Protein AF-A0AAU8P5S5-F1 (afdb_monomer_lite)

Structure (mmCIF, N/CA/C/O backbone):
data_AF-A0AAU8P5S5-F1
#
_entry.id   AF-A0AAU8P5S5-F1
#
loop_
_atom_site.group_PDB
_atom_site.id
_atom_site.type_symbol
_atom_site.label_atom_id
_atom_site.label_alt_id
_atom_site.label_comp_id
_atom_site.label_asym_id
_atom_site.label_entity_id
_atom_site.label_seq_id
_atom_site.pdbx_PDB_ins_code
_atom_site.Cartn_x
_atom_site.Cartn_y
_atom_site.Cartn_z
_atom_site.occupancy
_atom_site.B_iso_or_equiv
_atom_site.auth_seq_id
_atom_site.auth_comp_id
_atom_site.auth_asym_id
_atom_site.auth_atom_id
_atom_site.pdbx_PDB_model_num
ATOM 1 N N . MET A 1 1 ? -3.746 25.730 -11.984 1.00 44.19 1 MET A N 1
ATOM 2 C CA . MET A 1 1 ? -2.927 25.410 -10.801 1.00 44.19 1 MET A CA 1
ATOM 3 C C . M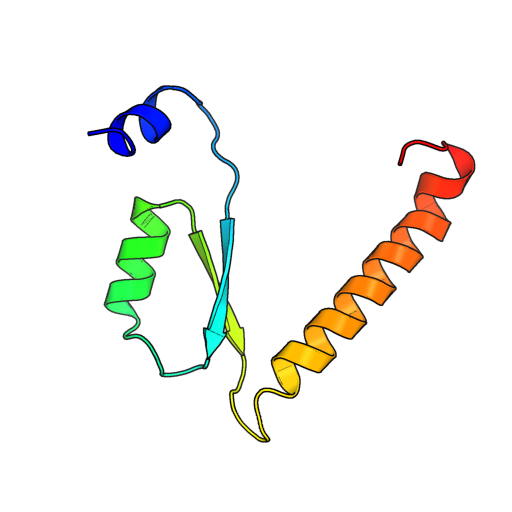ET A 1 1 ? -3.850 25.118 -9.621 1.00 44.19 1 MET A C 1
ATOM 5 O O . MET A 1 1 ? -3.922 25.906 -8.704 1.00 44.19 1 MET A O 1
ATOM 9 N N . LEU A 1 2 ? -4.627 24.026 -9.677 1.00 47.72 2 LEU A N 1
ATOM 10 C CA . LEU A 1 2 ? -5.524 23.642 -8.569 1.00 47.72 2 LEU A CA 1
ATOM 11 C C . LEU A 1 2 ? -4.833 22.673 -7.587 1.00 47.72 2 LEU A C 1
ATOM 13 O O . LEU A 1 2 ? -5.203 22.598 -6.425 1.00 47.72 2 LEU A O 1
ATOM 17 N N . PHE A 1 3 ? -3.824 21.934 -8.067 1.00 50.69 3 PHE A N 1
ATOM 18 C CA . PHE A 1 3 ? -3.098 20.922 -7.290 1.00 50.69 3 PHE A CA 1
ATOM 19 C C . PHE A 1 3 ? -1.894 21.476 -6.517 1.00 50.69 3 PHE A C 1
ATOM 21 O O . PHE A 1 3 ? -1.552 20.926 -5.475 1.00 50.69 3 PHE A O 1
ATOM 28 N N . GLU A 1 4 ? -1.281 22.569 -6.984 1.00 53.47 4 GLU A N 1
ATOM 29 C CA . GLU A 1 4 ? -0.179 23.232 -6.268 1.00 53.47 4 GLU A CA 1
ATOM 30 C C . GLU A 1 4 ? -0.674 23.899 -4.973 1.00 53.47 4 GLU A C 1
ATOM 32 O O . GLU A 1 4 ? -0.017 23.788 -3.944 1.00 53.47 4 GLU A O 1
ATOM 37 N N . ASP A 1 5 ? -1.889 24.462 -4.963 1.00 48.47 5 ASP A N 1
ATOM 38 C CA . ASP A 1 5 ? -2.462 25.121 -3.777 1.00 48.47 5 ASP A CA 1
ATOM 39 C C . ASP A 1 5 ? -2.863 24.147 -2.651 1.00 48.47 5 ASP A C 1
ATOM 41 O O . ASP A 1 5 ? -2.899 24.522 -1.475 1.00 48.47 5 ASP A O 1
ATOM 45 N N . ILE A 1 6 ? -3.107 22.866 -2.952 1.00 54.62 6 ILE A N 1
ATOM 46 C CA . ILE A 1 6 ? -3.427 21.861 -1.920 1.00 54.62 6 ILE A CA 1
ATOM 47 C C . ILE A 1 6 ? -2.194 21.575 -1.050 1.00 54.62 6 ILE A C 1
ATOM 49 O O . ILE A 1 6 ? -2.330 21.381 0.160 1.00 54.62 6 ILE A O 1
ATOM 53 N N . GLN A 1 7 ? -0.993 21.618 -1.638 1.00 51.09 7 GLN A N 1
ATOM 54 C CA . GLN A 1 7 ? 0.270 21.365 -0.938 1.00 51.09 7 GLN A CA 1
ATOM 55 C C . GLN A 1 7 ? 0.584 22.407 0.144 1.00 51.09 7 GLN A C 1
ATOM 57 O O . GLN A 1 7 ? 1.224 22.066 1.138 1.00 51.09 7 GLN A O 1
ATOM 62 N N . PHE A 1 8 ? 0.114 23.647 -0.020 1.00 52.97 8 PHE A N 1
ATOM 63 C CA . PHE A 1 8 ? 0.417 24.754 0.891 1.00 52.97 8 PHE A CA 1
ATOM 64 C C . PHE A 1 8 ? -0.683 25.036 1.923 1.00 52.97 8 PHE A C 1
ATOM 66 O O . PHE A 1 8 ? -0.413 25.684 2.930 1.00 52.97 8 PHE A O 1
ATOM 73 N N . THR A 1 9 ? -1.908 24.537 1.717 1.00 52.19 9 THR A N 1
ATOM 74 C CA . THR A 1 9 ? -3.058 24.888 2.576 1.00 52.19 9 THR A CA 1
ATOM 75 C C . THR A 1 9 ? -3.235 23.949 3.781 1.00 52.19 9 THR A C 1
ATOM 77 O O . THR A 1 9 ? -3.867 24.323 4.764 1.00 52.19 9 THR A O 1
ATOM 80 N N . HIS A 1 10 ? -2.687 22.728 3.743 1.00 54.66 10 HIS A N 1
ATOM 81 C CA . HIS A 1 10 ? -2.830 21.744 4.825 1.00 54.66 10 HIS A CA 1
ATOM 82 C C . HIS A 1 10 ? -1.450 21.277 5.300 1.00 54.66 10 HIS A C 1
ATOM 84 O O . HIS A 1 10 ? -0.801 20.465 4.646 1.00 54.66 10 HIS A O 1
ATOM 90 N N . GLU A 1 11 ? -1.019 21.741 6.476 1.00 54.19 11 GLU A N 1
ATOM 91 C CA . GLU A 1 11 ? 0.308 21.470 7.060 1.00 54.19 11 GLU A CA 1
ATOM 92 C C . GLU A 1 11 ? 0.682 19.972 7.156 1.00 54.19 11 GLU A C 1
ATOM 94 O O . GLU A 1 11 ? 1.858 19.629 7.300 1.00 54.19 11 GLU A O 1
ATOM 99 N N . ARG A 1 12 ? -0.280 19.038 7.067 1.00 65.19 12 ARG A N 1
ATOM 100 C CA . ARG A 1 12 ? -0.025 17.588 7.100 1.00 65.19 12 ARG A CA 1
ATOM 101 C C . ARG A 1 12 ? -0.992 16.784 6.228 1.00 65.19 12 ARG A C 1
ATOM 103 O O . ARG A 1 12 ? -1.831 16.060 6.750 1.00 65.19 12 ARG A O 1
ATOM 110 N N . ILE A 1 13 ? -0.836 16.841 4.907 1.00 67.62 13 ILE A N 1
ATOM 111 C CA . ILE A 1 13 ? -1.477 15.853 4.017 1.00 67.62 13 ILE A CA 1
ATOM 112 C C . ILE A 1 13 ? -1.009 14.443 4.439 1.00 67.62 13 ILE A C 1
ATOM 114 O O . ILE A 1 13 ? 0.195 14.206 4.469 1.00 67.62 13 ILE A O 1
ATOM 118 N N . PRO A 1 14 ? -1.882 13.503 4.831 1.00 78.94 14 PRO A N 1
ATOM 119 C CA . PRO A 1 14 ? -1.453 12.160 5.220 1.00 78.94 14 PRO A CA 1
ATOM 120 C C . PRO A 1 14 ? -0.780 11.436 4.048 1.00 78.94 14 PRO A C 1
ATOM 122 O O . PRO A 1 14 ? -1.015 11.762 2.889 1.00 78.94 14 PRO A O 1
ATOM 125 N N . TYR A 1 15 ? 0.066 10.444 4.343 1.00 86.38 15 TYR A N 1
ATOM 126 C CA . TYR A 1 15 ? 0.619 9.613 3.272 1.00 86.38 15 TYR A CA 1
ATOM 127 C C . TYR A 1 15 ? -0.508 8.874 2.550 1.00 86.38 15 TYR A C 1
ATOM 129 O O . TYR A 1 15 ? -1.372 8.276 3.195 1.00 86.38 15 TYR A O 1
ATOM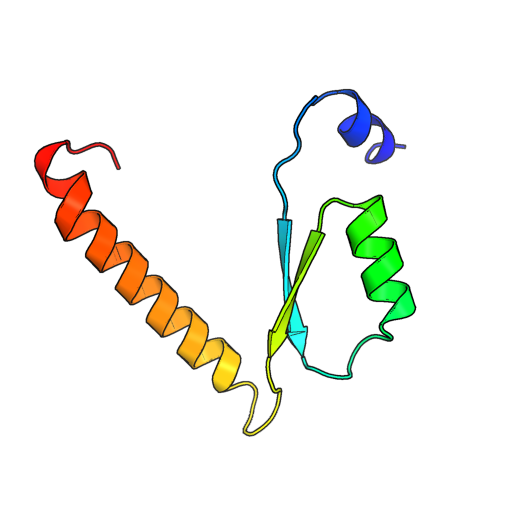 137 N N . HIS A 1 16 ? -0.470 8.889 1.223 1.00 88.69 16 HIS A N 1
ATOM 138 C CA . HIS A 1 16 ? -1.342 8.069 0.392 1.00 88.69 16 HIS A CA 1
ATOM 139 C C . HIS A 1 16 ? -0.639 6.761 0.054 1.00 88.69 16 HIS A C 1
ATOM 141 O O . HIS A 1 16 ? 0.567 6.747 -0.176 1.00 88.69 16 HIS A O 1
ATOM 147 N N . TYR A 1 17 ? -1.389 5.665 0.039 1.00 92.25 17 TYR A N 1
ATOM 148 C CA . TYR A 1 17 ? -0.878 4.355 -0.348 1.00 92.25 17 TYR A CA 1
ATOM 149 C C . TYR A 1 17 ? -1.468 3.980 -1.703 1.00 92.25 17 TYR A C 1
ATOM 151 O O . TYR A 1 17 ? -2.658 4.183 -1.934 1.00 92.25 17 TYR A O 1
ATOM 159 N N . MET A 1 18 ? -0.631 3.460 -2.594 1.00 93.94 18 MET A N 1
ATOM 160 C CA . MET A 1 18 ? -1.029 2.977 -3.916 1.00 93.94 18 MET A CA 1
ATOM 161 C C . MET A 1 18 ? -0.424 1.598 -4.139 1.00 93.94 18 MET A C 1
ATOM 163 O O . MET A 1 18 ? 0.727 1.378 -3.769 1.00 93.94 18 MET A O 1
ATOM 167 N N . THR A 1 19 ?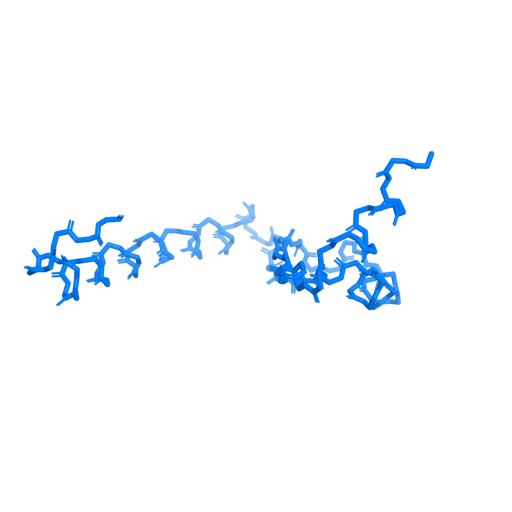 -1.178 0.681 -4.734 1.00 95.31 19 THR A N 1
ATOM 168 C CA . THR A 1 19 ? -0.675 -0.645 -5.103 1.00 95.31 19 THR A CA 1
ATOM 169 C C . THR A 1 19 ? -0.190 -0.644 -6.548 1.00 95.31 19 THR A C 1
ATOM 171 O O . THR A 1 19 ? -0.782 0.017 -7.401 1.00 95.31 19 THR A O 1
ATOM 174 N N . LEU A 1 20 ? 0.898 -1.361 -6.823 1.00 95.62 20 LEU A N 1
ATOM 175 C CA . LEU A 1 20 ? 1.475 -1.469 -8.162 1.00 95.62 20 LEU A CA 1
ATOM 176 C C . LEU A 1 20 ? 2.079 -2.867 -8.379 1.00 95.62 20 LEU A C 1
ATOM 178 O O . LEU A 1 20 ? 2.816 -3.328 -7.508 1.00 95.62 20 LEU A O 1
ATOM 182 N N . PRO A 1 21 ? 1.837 -3.518 -9.528 1.00 96.06 21 PRO A N 1
ATOM 183 C CA . PRO A 1 21 ? 2.615 -4.678 -9.945 1.00 96.06 21 PRO A CA 1
ATOM 184 C C . PRO A 1 21 ? 4.126 -4.426 -9.896 1.00 96.06 21 PRO A C 1
ATOM 186 O O . PRO A 1 21 ? 4.619 -3.344 -10.239 1.00 96.06 21 PRO A O 1
ATOM 189 N N . GLU A 1 22 ? 4.890 -5.436 -9.499 1.00 94.31 22 GLU A N 1
ATOM 190 C CA . GLU A 1 22 ? 6.345 -5.394 -9.613 1.00 94.31 22 GLU A CA 1
ATOM 191 C C . GLU A 1 22 ? 6.797 -5.247 -11.074 1.00 94.31 22 GLU A C 1
ATOM 193 O O . GLU A 1 22 ? 6.283 -5.892 -11.985 1.00 94.31 22 GLU A O 1
ATOM 198 N N . GLY A 1 23 ? 7.782 -4.373 -11.300 1.00 91.94 23 GLY A N 1
ATOM 199 C CA . GLY A 1 23 ? 8.414 -4.184 -12.609 1.00 91.94 23 GLY A CA 1
ATOM 200 C C . GLY A 1 23 ? 7.652 -3.309 -13.612 1.00 91.94 23 GLY A C 1
ATOM 201 O O . GLY A 1 23 ? 8.208 -3.006 -14.665 1.00 91.94 23 GLY A O 1
ATOM 202 N N . GLU A 1 24 ? 6.434 -2.851 -13.306 1.00 91.25 24 GLU A N 1
ATOM 203 C CA . GLU A 1 24 ? 5.640 -2.045 -14.250 1.00 91.25 24 GLU A CA 1
ATOM 204 C C . GLU A 1 24 ? 6.175 -0.611 -14.418 1.00 91.25 24 GLU A C 1
ATOM 206 O O . GLU A 1 24 ? 6.136 -0.046 -15.512 1.00 91.25 24 GLU A O 1
ATOM 211 N N . VAL A 1 25 ? 6.718 -0.017 -13.349 1.00 92.69 25 VAL A N 1
ATOM 212 C CA . VAL A 1 25 ? 7.237 1.360 -13.352 1.00 92.69 25 VAL A CA 1
ATOM 213 C C . VAL A 1 25 ? 8.685 1.387 -12.876 1.00 92.69 25 VAL A C 1
ATOM 215 O O . VAL A 1 25 ? 9.049 0.750 -11.890 1.00 92.69 25 VAL A O 1
ATOM 218 N N . HIS A 1 26 ? 9.520 2.173 -13.559 1.00 94.31 26 HIS A N 1
ATOM 219 C CA . HIS A 1 26 ? 10.926 2.337 -13.199 1.00 94.31 26 HIS A CA 1
ATOM 220 C C . HIS A 1 26 ? 11.089 2.980 -11.810 1.00 94.31 26 HIS A C 1
ATOM 222 O O . HIS A 1 26 ? 10.450 3.991 -11.504 1.00 94.31 26 HIS A O 1
ATOM 228 N N . ASN A 1 27 ? 12.014 2.452 -11.002 1.00 92.50 27 ASN A N 1
ATOM 229 C CA . ASN A 1 27 ? 12.235 2.887 -9.617 1.00 92.50 27 ASN A CA 1
ATOM 230 C C . ASN A 1 27 ? 12.502 4.392 -9.481 1.00 92.50 27 ASN A C 1
ATOM 232 O O . ASN A 1 27 ? 12.046 5.015 -8.526 1.00 92.50 27 ASN A O 1
ATOM 236 N N . ASP A 1 28 ? 13.191 5.005 -10.443 1.00 93.94 28 ASP A N 1
ATOM 237 C CA . ASP A 1 28 ? 13.458 6.449 -10.411 1.00 93.94 28 ASP A CA 1
ATOM 238 C C . ASP A 1 28 ? 12.175 7.286 -10.466 1.00 93.94 28 ASP A C 1
ATOM 240 O O . ASP A 1 28 ? 12.058 8.282 -9.752 1.00 93.94 28 ASP A O 1
ATOM 244 N N . ILE A 1 29 ? 11.181 6.852 -11.246 1.00 92.19 29 ILE A N 1
ATOM 245 C CA . ILE A 1 29 ? 9.883 7.530 -11.345 1.00 92.19 29 ILE A CA 1
ATOM 246 C C . ILE A 1 29 ? 9.129 7.390 -10.021 1.00 92.19 29 ILE A C 1
ATOM 248 O O . ILE A 1 29 ? 8.625 8.380 -9.491 1.00 92.19 29 ILE A O 1
ATOM 252 N N . LEU A 1 30 ? 9.109 6.184 -9.446 1.00 92.75 30 LEU A N 1
ATOM 253 C CA . LEU A 1 30 ? 8.470 5.919 -8.153 1.00 92.75 30 LEU A CA 1
ATOM 254 C C . LEU A 1 30 ? 9.124 6.719 -7.024 1.00 92.75 30 LEU A C 1
ATOM 256 O O . LEU A 1 30 ? 8.431 7.270 -6.167 1.00 92.75 30 LEU A O 1
ATOM 260 N N . ASN A 1 31 ? 10.450 6.844 -7.050 1.00 91.06 31 ASN A N 1
ATOM 261 C CA . ASN A 1 31 ? 11.220 7.633 -6.095 1.00 91.06 31 ASN A CA 1
ATOM 262 C C . ASN A 1 31 ? 10.901 9.127 -6.196 1.00 91.06 31 ASN A C 1
ATOM 264 O O . ASN A 1 31 ? 10.739 9.787 -5.166 1.00 91.06 31 ASN A O 1
ATOM 268 N N . ILE A 1 32 ? 10.796 9.664 -7.416 1.00 91.62 32 ILE A N 1
ATOM 269 C CA . ILE A 1 32 ? 10.395 11.057 -7.644 1.00 91.62 32 ILE A CA 1
ATOM 270 C C . ILE A 1 32 ? 8.962 11.269 -7.144 1.00 91.62 32 ILE A C 1
ATOM 272 O O . ILE A 1 32 ? 8.735 12.144 -6.311 1.00 91.62 32 ILE A O 1
ATOM 276 N N . ALA A 1 33 ? 8.013 10.428 -7.561 1.00 88.31 33 ALA A N 1
ATOM 277 C CA . ALA A 1 33 ? 6.611 10.530 -7.160 1.00 88.31 33 ALA A CA 1
ATOM 278 C C . ALA A 1 33 ? 6.428 10.430 -5.636 1.00 88.31 33 ALA A C 1
ATOM 280 O O . ALA A 1 33 ? 5.726 11.247 -5.040 1.00 88.31 33 ALA A O 1
ATOM 281 N N . SER A 1 34 ? 7.115 9.490 -4.980 1.00 89.06 34 SER A N 1
ATOM 282 C CA . SER A 1 34 ? 7.034 9.312 -3.523 1.00 89.06 34 SER A CA 1
ATOM 283 C C . SER A 1 34 ? 7.520 10.550 -2.764 1.00 89.06 34 SER A C 1
ATOM 285 O O . SER A 1 34 ? 6.886 10.975 -1.795 1.00 89.06 34 SER A O 1
ATOM 287 N N . LYS A 1 35 ? 8.620 11.166 -3.225 1.00 83.75 35 LYS A N 1
ATOM 288 C CA . LYS A 1 35 ? 9.197 12.380 -2.622 1.00 83.75 35 LYS A CA 1
ATOM 289 C C . LYS A 1 35 ? 8.343 13.617 -2.879 1.00 83.75 35 LYS A C 1
ATOM 291 O O . LYS A 1 35 ? 8.166 14.426 -1.973 1.00 83.75 35 LYS A O 1
ATOM 296 N N . SER A 1 36 ? 7.817 13.758 -4.091 1.00 85.94 36 SER A N 1
ATOM 297 C CA . SER A 1 36 ? 7.053 14.935 -4.500 1.00 85.94 36 SER A CA 1
ATOM 298 C C . SER A 1 36 ? 5.610 14.922 -3.991 1.00 85.94 36 SER A C 1
ATOM 300 O O . SER A 1 36 ? 5.066 15.987 -3.718 1.00 85.94 36 SER A O 1
ATOM 302 N N . MET A 1 37 ? 4.980 13.749 -3.843 1.00 81.25 37 MET A N 1
ATOM 303 C CA . MET A 1 37 ? 3.525 13.643 -3.641 1.00 81.25 37 MET A CA 1
ATOM 304 C C . MET A 1 37 ? 3.084 12.961 -2.334 1.00 81.25 37 MET A C 1
ATOM 306 O O . MET A 1 37 ? 1.897 12.709 -2.163 1.00 81.25 37 MET A O 1
ATOM 310 N N . ARG A 1 38 ? 3.983 12.686 -1.375 1.00 85.12 38 ARG A N 1
ATOM 311 C CA . ARG A 1 38 ? 3.656 11.952 -0.124 1.00 85.12 38 ARG A CA 1
ATOM 312 C C . ARG A 1 38 ? 2.915 10.630 -0.393 1.00 85.12 38 ARG A C 1
ATOM 314 O O . ARG A 1 38 ? 2.015 10.244 0.353 1.00 85.12 38 ARG A O 1
ATOM 321 N N . ILE A 1 39 ? 3.315 9.928 -1.449 1.00 90.31 39 ILE A N 1
ATOM 322 C CA . ILE A 1 39 ? 2.780 8.614 -1.821 1.00 90.31 39 ILE A CA 1
ATOM 323 C C . ILE A 1 39 ? 3.752 7.532 -1.345 1.00 90.31 39 ILE A C 1
ATOM 325 O O . ILE A 1 39 ? 4.968 7.713 -1.390 1.00 90.31 39 ILE A O 1
ATOM 329 N N . LYS A 1 40 ? 3.215 6.406 -0.882 1.00 92.12 40 LYS A N 1
ATOM 330 C CA . LYS A 1 40 ? 3.936 5.157 -0.649 1.00 92.12 40 LYS A CA 1
ATOM 331 C C . LYS A 1 40 ? 3.382 4.093 -1.587 1.00 92.12 40 LYS A C 1
ATOM 333 O O . LYS A 1 40 ? 2.185 3.811 -1.561 1.00 92.12 40 LYS A O 1
ATOM 338 N N . PHE A 1 41 ? 4.256 3.506 -2.391 1.00 94.38 41 PHE A N 1
ATOM 339 C CA . PHE A 1 41 ? 3.892 2.408 -3.276 1.00 94.38 41 PHE A CA 1
ATOM 340 C C . PHE A 1 41 ? 4.042 1.074 -2.544 1.00 94.38 41 PHE A C 1
ATOM 342 O O . PHE A 1 41 ? 5.046 0.832 -1.874 1.00 94.38 41 PHE A O 1
ATOM 349 N N . LEU A 1 42 ? 3.016 0.239 -2.650 1.00 95.00 42 LEU A N 1
ATOM 350 C CA . LEU A 1 42 ? 2.998 -1.139 -2.190 1.00 95.00 42 LEU A CA 1
ATOM 351 C C . LEU A 1 42 ? 3.087 -2.024 -3.425 1.00 95.00 42 LEU A C 1
ATOM 353 O O . LEU A 1 42 ? 2.176 -2.037 -4.255 1.00 95.00 42 LEU A O 1
ATOM 357 N N . HIS A 1 43 ? 4.212 -2.711 -3.558 1.00 95.62 43 HIS A N 1
ATOM 358 C CA . HIS A 1 43 ? 4.423 -3.628 -4.661 1.00 95.62 43 HIS A CA 1
ATOM 359 C C . HIS A 1 43 ? 3.808 -4.987 -4.360 1.00 95.62 43 HIS A C 1
ATOM 361 O O . HIS A 1 43 ? 3.743 -5.386 -3.198 1.00 95.62 43 HIS A O 1
ATOM 367 N N . TYR A 1 44 ? 3.344 -5.653 -5.409 1.00 96.06 44 TYR A N 1
ATOM 368 C CA . TYR A 1 44 ? 2.840 -7.018 -5.349 1.00 96.06 44 TYR A CA 1
ATOM 369 C C . TYR A 1 44 ? 3.203 -7.756 -6.642 1.00 96.06 44 TYR A C 1
ATOM 371 O O . TYR A 1 44 ? 3.387 -7.130 -7.694 1.00 96.06 44 TYR A O 1
ATOM 379 N N . SER A 1 45 ? 3.277 -9.081 -6.590 1.00 96.50 45 SER A N 1
ATOM 380 C CA . SER A 1 45 ? 3.501 -9.908 -7.767 1.00 96.50 45 SER A CA 1
ATOM 381 C C . SER A 1 45 ? 2.245 -9.970 -8.648 1.00 96.50 45 SER A C 1
ATOM 383 O O . SER A 1 45 ? 1.167 -10.353 -8.178 1.00 96.50 45 SER A O 1
ATOM 385 N N . PRO A 1 46 ? 2.346 -9.641 -9.950 1.00 95.88 46 PRO A N 1
ATOM 386 C CA . PRO A 1 46 ? 1.253 -9.855 -10.895 1.00 95.88 46 PRO A CA 1
ATOM 387 C C . PRO A 1 46 ? 1.055 -11.334 -11.271 1.00 95.88 46 PRO A C 1
ATOM 389 O O . PRO A 1 46 ? 0.095 -11.654 -11.981 1.00 95.88 46 PRO A O 1
ATOM 392 N N . ASP A 1 47 ? 1.936 -12.237 -10.824 1.00 96.19 47 ASP A N 1
ATOM 393 C CA . ASP A 1 47 ? 1.874 -13.657 -11.159 1.00 96.19 47 ASP A CA 1
ATOM 394 C C . ASP A 1 47 ? 0.536 -14.282 -10.750 1.00 96.19 47 ASP A C 1
ATOM 396 O O . ASP A 1 47 ? -0.124 -13.872 -9.793 1.00 96.19 47 ASP A O 1
ATOM 400 N N . ASN A 1 48 ? 0.120 -15.305 -11.501 1.00 95.38 48 ASN A N 1
ATOM 401 C CA . ASN A 1 48 ? -1.148 -16.010 -11.287 1.00 95.38 48 ASN A CA 1
ATOM 402 C C . ASN A 1 48 ? -2.383 -15.086 -11.305 1.00 95.38 48 ASN A C 1
ATOM 404 O O . ASN A 1 48 ? -3.390 -15.377 -10.665 1.00 95.38 48 ASN A O 1
ATOM 408 N N . GLY A 1 49 ? -2.317 -13.986 -12.064 1.00 93.25 49 GLY A N 1
ATOM 409 C CA . GLY A 1 49 ? -3.448 -13.084 -12.267 1.00 93.25 49 GLY A CA 1
ATOM 410 C C . GLY A 1 49 ? -3.699 -12.148 -11.087 1.00 93.25 49 GLY A C 1
ATOM 411 O O . GLY A 1 49 ? -4.851 -11.951 -10.716 1.00 93.25 49 GLY A O 1
ATOM 412 N N . HIS A 1 50 ? -2.639 -11.560 -10.522 1.00 95.88 50 HIS A N 1
ATOM 413 C CA . HIS A 1 50 ? -2.712 -10.605 -9.405 1.00 95.88 50 HIS A CA 1
ATOM 414 C C . HIS A 1 50 ? -3.263 -11.196 -8.094 1.00 95.88 50 HIS A C 1
ATOM 416 O O . HIS A 1 50 ? -3.767 -10.454 -7.248 1.00 95.88 50 HIS A O 1
ATOM 422 N N . VAL A 1 51 ? -3.151 -12.516 -7.907 1.00 97.56 51 VAL A N 1
ATOM 423 C CA . VAL A 1 51 ? -3.709 -13.219 -6.738 1.00 97.56 51 VAL A CA 1
ATOM 424 C C . VAL A 1 51 ? -3.171 -12.668 -5.416 1.00 97.56 51 VAL A C 1
ATOM 426 O O . VAL A 1 51 ? -3.934 -12.484 -4.475 1.00 97.56 51 VAL A O 1
ATOM 429 N N . GLU A 1 52 ? -1.890 -12.289 -5.371 1.00 97.31 52 GLU A N 1
ATOM 430 C CA . GLU A 1 52 ? -1.270 -11.723 -4.170 1.00 97.31 52 GLU A CA 1
ATOM 431 C C . GLU A 1 52 ? -1.995 -10.462 -3.685 1.00 97.31 52 GLU A C 1
ATOM 433 O O . GLU A 1 52 ? -2.199 -10.285 -2.482 1.00 97.31 52 GLU A O 1
ATOM 438 N N . LEU A 1 53 ? -2.417 -9.590 -4.608 1.00 96.81 53 LEU A N 1
ATOM 439 C CA . LEU A 1 53 ? -3.155 -8.380 -4.257 1.00 96.81 53 LEU A CA 1
ATOM 440 C C . LEU A 1 53 ? -4.531 -8.731 -3.688 1.00 96.81 53 LEU A C 1
ATOM 442 O O . LEU A 1 53 ? -4.942 -8.144 -2.688 1.00 96.81 53 LEU A O 1
ATOM 446 N N . THR A 1 54 ? -5.237 -9.674 -4.311 1.00 96.88 54 THR A N 1
ATOM 447 C CA . THR A 1 54 ? -6.559 -10.115 -3.852 1.00 96.88 54 TH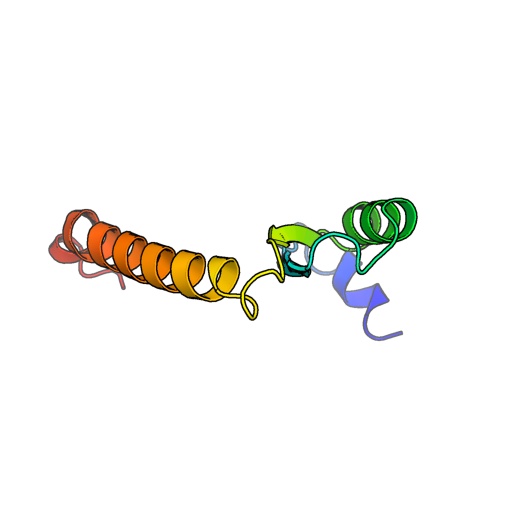R A CA 1
ATOM 448 C C . THR A 1 54 ? -6.484 -10.729 -2.455 1.00 96.88 54 THR A C 1
ATOM 450 O O . THR A 1 54 ? -7.201 -10.272 -1.564 1.00 96.88 54 THR A O 1
ATOM 453 N N . ASP A 1 55 ? -5.559 -11.661 -2.232 1.00 97.75 55 ASP A N 1
ATOM 454 C CA . ASP A 1 55 ? -5.362 -12.323 -0.938 1.00 97.75 55 ASP A CA 1
ATOM 455 C C . ASP A 1 55 ? -4.933 -11.318 0.144 1.00 97.75 55 ASP A C 1
ATOM 457 O O . ASP A 1 55 ? -5.389 -11.367 1.288 1.00 97.75 55 ASP A O 1
ATOM 461 N N . SER A 1 56 ? -4.080 -10.353 -0.2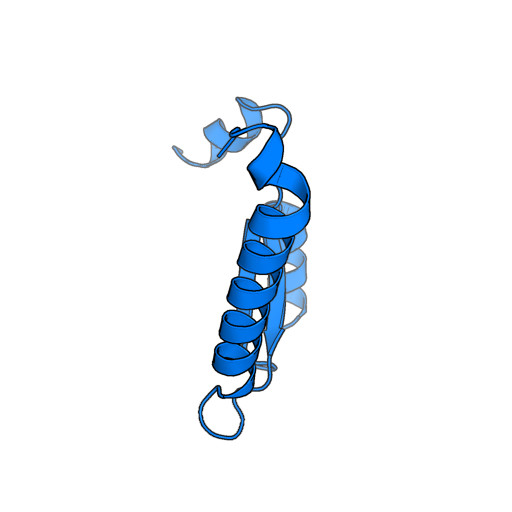11 1.00 97.00 56 SER A N 1
ATOM 462 C CA . SER A 1 56 ? -3.649 -9.293 0.709 1.00 97.00 56 SER A CA 1
ATOM 463 C C . SER A 1 56 ? -4.802 -8.381 1.132 1.00 97.00 56 SER A C 1
ATOM 465 O O . SER A 1 56 ? -4.850 -7.941 2.284 1.00 97.00 56 SER A O 1
ATOM 467 N N . LEU A 1 57 ? -5.735 -8.087 0.222 1.00 96.69 57 LEU A N 1
ATOM 468 C CA . LEU A 1 57 ? -6.929 -7.299 0.529 1.00 96.69 57 LEU A CA 1
ATOM 469 C C . LEU A 1 57 ? -7.900 -8.074 1.422 1.00 96.69 57 LEU A C 1
ATOM 471 O O . LEU A 1 57 ? -8.435 -7.490 2.363 1.00 96.69 57 LEU A O 1
ATOM 475 N N . GLU A 1 58 ? -8.090 -9.369 1.175 1.00 97.81 58 GLU A N 1
ATOM 476 C CA . GLU A 1 58 ? -8.904 -10.231 2.036 1.00 97.81 58 GLU A CA 1
ATOM 477 C C . GLU A 1 58 ? -8.349 -10.254 3.467 1.00 97.81 58 GLU A C 1
ATOM 479 O O . GLU A 1 58 ? -9.054 -9.907 4.417 1.00 97.81 58 GLU A O 1
ATOM 484 N N . GLN A 1 59 ? -7.044 -10.499 3.621 1.00 97.88 59 GLN A N 1
ATOM 485 C CA . GLN A 1 59 ? -6.376 -10.461 4.925 1.00 97.88 59 GLN A CA 1
ATOM 486 C C . GLN A 1 59 ? -6.469 -9.090 5.608 1.00 97.88 59 GLN A C 1
ATOM 488 O O . GLN A 1 59 ? -6.530 -9.003 6.837 1.00 97.88 59 GLN A O 1
ATOM 493 N N . LEU A 1 60 ? -6.434 -7.995 4.842 1.00 96.69 60 LEU A N 1
ATOM 494 C CA . LEU A 1 60 ? -6.604 -6.655 5.397 1.00 96.69 60 LEU A CA 1
ATOM 495 C C . LEU A 1 60 ? -8.007 -6.481 5.985 1.00 96.69 60 LEU A C 1
ATOM 497 O O . LEU A 1 60 ? -8.132 -5.949 7.089 1.00 96.69 60 LEU A O 1
ATOM 501 N N . VAL A 1 61 ? -9.044 -6.935 5.279 1.00 96.62 61 VAL A N 1
ATOM 502 C CA . VAL A 1 61 ? -10.431 -6.878 5.760 1.00 96.62 61 VAL A CA 1
ATOM 503 C C . VAL A 1 61 ? -10.573 -7.668 7.057 1.00 96.62 61 VAL A C 1
ATOM 505 O O . VAL A 1 61 ? -11.087 -7.130 8.036 1.00 96.62 61 VAL A O 1
ATOM 508 N N . GLU A 1 62 ? -10.045 -8.890 7.108 1.00 97.50 62 GLU A N 1
ATOM 509 C CA . GLU A 1 62 ? -10.079 -9.718 8.319 1.00 97.50 62 GLU A CA 1
ATOM 510 C C . GLU A 1 62 ? -9.414 -9.026 9.511 1.00 97.50 62 GLU A C 1
ATOM 512 O O . GLU A 1 62 ? -9.992 -8.962 10.596 1.00 97.50 62 GLU A O 1
ATOM 517 N N . LYS A 1 63 ? -8.231 -8.433 9.312 1.00 96.94 63 LYS A N 1
ATOM 518 C CA . LYS A 1 63 ? -7.511 -7.704 10.369 1.00 96.94 63 LYS A CA 1
ATOM 519 C C . LYS A 1 63 ? -8.277 -6.476 10.854 1.00 96.94 63 LYS A C 1
ATOM 521 O O . LYS A 1 63 ? -8.258 -6.173 12.047 1.00 96.94 63 LYS A O 1
ATOM 526 N N . VAL A 1 64 ? -8.940 -5.758 9.948 1.00 94.75 64 VAL A N 1
ATOM 527 C CA . VAL A 1 64 ? -9.772 -4.601 10.303 1.00 94.75 64 VAL A CA 1
ATOM 528 C C . VAL A 1 64 ? -10.972 -5.043 11.135 1.00 94.75 64 VAL A C 1
ATOM 530 O O . VAL A 1 64 ? -11.246 -4.436 12.172 1.00 94.75 64 VAL A O 1
ATOM 533 N N . GLU A 1 65 ? -11.659 -6.108 10.730 1.00 93.75 65 GLU A N 1
ATOM 534 C CA . GLU A 1 65 ? -12.802 -6.642 11.474 1.00 93.75 65 GLU A CA 1
ATOM 535 C C . GLU A 1 65 ? -12.389 -7.215 12.832 1.00 93.75 65 GLU A C 1
ATOM 537 O O . GLU A 1 65 ? -13.042 -6.941 13.842 1.00 93.75 65 GLU A O 1
ATOM 542 N N . GLN A 1 66 ? -11.257 -7.916 12.893 1.00 94.88 66 GLN A N 1
ATOM 543 C CA . GLN A 1 66 ? -10.678 -8.381 14.147 1.00 94.88 66 GLN A CA 1
ATOM 544 C C . GLN A 1 66 ? -10.402 -7.203 15.090 1.00 94.88 66 GLN A C 1
ATOM 546 O O . GLN A 1 66 ? -10.853 -7.207 16.237 1.00 94.88 66 GLN A O 1
ATOM 551 N N . PHE A 1 67 ? -9.740 -6.150 14.600 1.00 93.12 67 PHE A N 1
ATOM 552 C CA . PHE A 1 67 ? -9.453 -4.965 15.405 1.00 93.12 67 PHE A CA 1
ATOM 553 C C . PHE A 1 67 ? -10.732 -4.284 15.909 1.00 93.12 67 PHE A C 1
ATOM 555 O O . PHE A 1 67 ? -10.807 -3.908 17.084 1.00 93.12 67 PHE A O 1
ATOM 562 N N . ARG A 1 68 ? -11.753 -4.152 15.049 1.00 90.62 68 ARG A N 1
ATOM 563 C CA . ARG A 1 68 ? -13.068 -3.604 15.419 1.00 90.62 68 ARG A CA 1
ATOM 564 C C . ARG A 1 68 ? -13.708 -4.410 16.544 1.00 90.62 68 ARG A C 1
ATOM 566 O O . ARG A 1 68 ? -14.150 -3.822 17.533 1.00 90.62 68 ARG A O 1
ATOM 573 N N . PHE A 1 69 ? -13.731 -5.735 16.419 1.00 90.25 69 PHE A N 1
ATOM 574 C CA . PHE A 1 69 ? -14.335 -6.619 17.411 1.00 90.25 69 PHE A CA 1
ATOM 575 C C . PHE A 1 69 ? -13.606 -6.575 18.757 1.00 90.25 69 PHE A C 1
ATOM 577 O O . PHE A 1 69 ? -14.258 -6.502 19.798 1.00 90.25 69 PHE A O 1
ATOM 584 N N . GLU A 1 70 ? -12.274 -6.597 18.737 1.00 90.50 70 GLU A N 1
ATOM 585 C CA . GLU A 1 70 ? -11.445 -6.664 19.943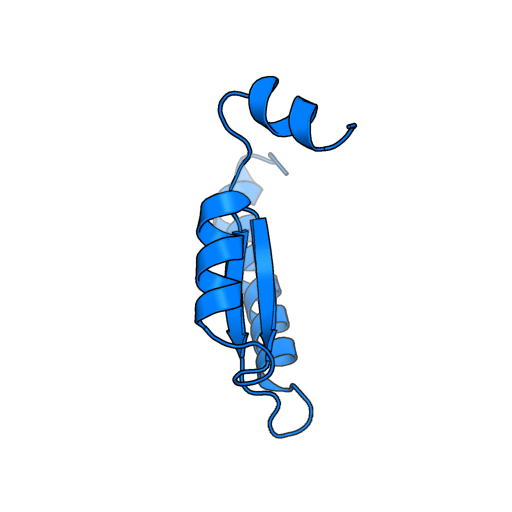 1.00 90.50 70 GLU A CA 1
ATOM 586 C C . GLU A 1 70 ? -11.346 -5.323 20.686 1.00 90.50 70 GLU A C 1
ATOM 588 O O . GLU A 1 70 ? -11.300 -5.318 21.912 1.00 90.50 70 GLU A O 1
ATOM 593 N N . ASN A 1 71 ? -11.324 -4.187 19.975 1.00 86.62 71 ASN A N 1
ATOM 594 C CA . ASN A 1 71 ? -10.951 -2.892 20.571 1.00 86.62 71 ASN A CA 1
ATOM 595 C C . ASN A 1 71 ? -12.056 -1.830 20.526 1.00 86.62 71 ASN A C 1
ATOM 597 O O . ASN A 1 71 ? -12.087 -0.928 21.364 1.00 86.62 71 ASN A O 1
ATOM 601 N N . LEU A 1 72 ? -12.956 -1.889 19.541 1.00 85.69 72 LEU A N 1
ATOM 602 C CA . LEU A 1 72 ? -13.948 -0.828 19.314 1.00 85.69 72 LEU A CA 1
ATOM 603 C C . LEU A 1 72 ? -15.362 -1.237 19.728 1.00 85.69 72 LEU A C 1
ATOM 605 O O . LEU A 1 72 ? -16.183 -0.369 20.024 1.00 85.69 72 LEU A O 1
ATOM 609 N N . LYS A 1 73 ? -15.631 -2.542 19.840 1.00 78.56 73 LYS A N 1
ATOM 610 C CA . LYS A 1 73 ? -16.930 -3.084 20.255 1.00 78.56 73 LYS A CA 1
ATOM 611 C C . LYS A 1 73 ? -17.417 -2.527 21.595 1.00 78.56 73 LYS A C 1
ATOM 613 O O . LYS A 1 73 ? -18.603 -2.240 21.728 1.00 78.56 73 LYS A O 1
ATOM 618 N N . GLU A 1 74 ? -16.522 -2.353 22.568 1.00 69.94 74 GLU A N 1
ATOM 619 C CA . GLU A 1 74 ? -16.879 -1.832 23.896 1.00 69.94 74 GLU A CA 1
ATOM 620 C C . GLU A 1 74 ? -17.125 -0.320 23.896 1.00 69.94 74 GLU A C 1
ATOM 622 O O . GLU A 1 74 ? -17.958 0.178 24.651 1.00 69.94 74 GLU A O 1
ATOM 627 N N . THR A 1 75 ? -16.418 0.422 23.039 1.00 75.56 75 THR A N 1
ATOM 628 C CA . THR A 1 75 ? -16.504 1.889 23.003 1.00 75.56 75 THR A CA 1
ATOM 629 C C . THR A 1 75 ? -17.570 2.406 22.039 1.00 75.56 75 THR A C 1
ATOM 631 O O . THR A 1 75 ? -17.937 3.577 22.136 1.00 75.56 75 THR A O 1
ATOM 634 N N . LEU A 1 76 ? -18.062 1.559 21.120 1.00 69.88 76 LEU A N 1
ATOM 635 C CA . LEU A 1 76 ? -19.004 1.892 20.038 1.00 69.88 76 LEU A CA 1
ATOM 636 C C . LEU A 1 76 ? -18.560 3.087 19.173 1.00 69.88 76 LEU A C 1
ATOM 638 O O . LEU A 1 76 ? -19.380 3.725 18.513 1.00 69.88 76 LEU A O 1
ATOM 642 N N . LYS A 1 77 ? -17.261 3.403 19.170 1.00 64.50 77 LYS A N 1
ATOM 643 C CA . LYS A 1 77 ? -16.666 4.428 18.311 1.00 64.50 77 LYS A CA 1
ATOM 644 C C . LYS A 1 77 ? -16.260 3.774 16.995 1.00 64.50 77 LYS A C 1
ATOM 646 O O . LYS A 1 77 ? -15.153 3.249 16.890 1.00 64.50 77 LYS A O 1
ATOM 651 N N . TRP A 1 78 ? -17.199 3.760 16.054 1.00 60.31 78 TRP A N 1
ATOM 652 C CA . TRP A 1 78 ? -17.004 3.289 14.681 1.00 60.31 78 TRP A CA 1
ATOM 653 C C . TRP A 1 78 ? -16.317 4.342 13.817 1.00 60.31 78 TRP A C 1
ATOM 655 O O . TRP A 1 78 ? -16.657 5.539 13.975 1.00 60.31 78 TRP A O 1
#

Radius of gyration: 17.25 Å; chains: 1; bounding box: 32×41×38 Å

Sequence (78 aa):
MLFEDIQFTHERIPYHYMTLPEGEVHNDILNIASKSMRIKFLHYSPDNGHVELTDSLEQLVEKVEQFRFENLKETLKW

Foldseek 3Di:
DVVVVVVVPDPQDAAAEDEDEPPPDDPVVVVVCCVPPSYDYDYDHCPPNRVRVVVVVVVVVVVVVVCCVPPVVVVVPD

pLDDT: mean 84.55, std 15.87, range [44.19, 97.88]

Secondary structure (DSSP, 8-state):
--SHHHHHH-TTPPPEEEEEETTSS-HHHHHHHHHHH-EEEEEE--HHHHHHHHHHHHHHHHHHHHHIIIIITTTT--

Organism: Edwardsiella piscicida (NCBI:txid1263550)

=== Feature glossary ===
Feature key, reading from the visual/contextual features back to the raw sequence:

Rendered structure images. Structure images are PyMOL renders from six orthogonal camera directions. Cartoon representation draws helices as coils and strands as arrows; sticks shows the backbone as bonds; surface shows the solvent-excluded envelope. Rainbow coloring maps sequence position to hue (blue→red, N→C); chain coloring assigns a distinct color per polypeptide.

Contact-map, Ramachandran, and PAE plots. Three diagnostic plots accompany the record. The Cα contact map visualizes the tertiary structure as a 2D adjacency matrix (8 Å cutoff, sequence-local contacts suppressed). The Ramachandran plot shows the distribution of backbone (φ, ψ) torsions, with points in the α and β basins reflecting secondary structure content. The PAE plot shows AlphaFold's inter-residue confidence as a color matrix.

InterPro / GO / CATH / organism. The annotation block draws on four external resources. InterPro: which protein families and domains the sequence belongs to. GO: standardized terms for what the protein does, what process it participates in, and where in the cell it acts. CATH: which structural fold it has in the CATH hierarchy. Organism: the species of origin.

Nearest PDB structures. Structural nearest neighbors (via Foldseek easy-search vs the PDB). Reported per hit: target PDB id, E-value, and alignment TM-score. A TM-score above ~0.5 is the conventional threshold for 'same fold'.

Predicted aligned error. Predicted aligned error is AlphaFold's pairwise confidence. Unlike pLDDT (per-residue), PAE is per-residue-pair and captures whether two parts of the structure are correctly placed relative to each other. Units are ångströms of expected positional error.

Solvent-accessible surface area. SASA measures how much of the protein is reachable by solvent. It is computed by rolling a water-sized probe over the atomic surface and summing the exposed area (Å²). Per-residue SASA distinguishes core (buried, low SASA) from surface (exposed, high SASA) residues; total SASA is a whole-molecule size measure.

B-factor. Crystallographic B-factors measure how much each atom's electron density is smeared out, in Å². They rise in mobile loops and surface residues and fall in the buried interior. In AlphaFold models this column is repurposed to hold pLDDT instead.

pLDDT. For AlphaFold models, the B-factor field carries pLDDT — the model's own estimate of local accuracy on a 0–100 scale. Regions with pLDDT<50 should be treated as essentially unmodeled; they often correspond to intrinsically disordered segments.

Backbone torsions (φ/ψ). φ (phi) and ψ (psi) are the two rotatable backbone dihedrals per residue: φ is the C(i-1)–N–Cα–C torsion, ψ is the N–Cα–C–N(i+1) torsion, both in degrees on (−180°, 180°]. α-helical residues cluster near (−60°, −45°); β-strand residues near (−120°, +130°). A Ramachandran plot is simply a scatter of (φ, ψ) for every residue.

Radius of gyration, Cα contacts, bounding box. Radius of gyration (Rg) is the root-mean-square distance of Cα atoms from their centroid — a single number for overall size and compactness. A globular domain of N residues has Rg ≈ 2.2·N^0.38 Å; an extended or disordered chain has a much larger Rg. The Cα contact count is the number of residue pairs whose Cα atoms are within 8 Å and are more than four positions apart in sequence — a standard proxy for tertiary packing density. The bounding box is the smallest axis-aligned box enclosing all Cα atoms.

Secondary structure (3-state, P-SEA). Three-state secondary structure (P-SEA) collapses the eight DSSP classes into helix (a), strand (b), and coil (c). P-SEA assigns these from Cα geometry alone — distances and angles — without requiring backbone oxygens, so it works on any Cα trace.

Secondary structure (8-state, DSSP). Secondary structure is the local, repeating backbone conformation. DSSP classifies it into eight states by reading the hydrogen-bond network: three helix types (H, G, I), two β types (E, B), two non-regular types (T, S), and unstructured coil (-).

Foldseek 3Di. The Foldseek 3Di string encodes local tertiary geometry as a 20-letter alphabet — one character per residue — derived from the relative positions of nearby Cα atoms. Unlike the amino-acid sequence, 3Di is a direct function of the 3D structure, so two proteins with the same fold have similar 3Di strings even at low sequence identity.

mmCIF coordinates. Structure coordinates are given as an mmCIF _atom_site loop: one row per atom with element, residue name, chain id, sequence number, and x/y/z position in Å. Only the four main-chain atoms per residue are included here; side chains are omitted to keep the record compact.

Sequence. This is the polypeptide sequence — one letter per residue, N-terminus first. Length ranges from a few dozen residues for small domains to over a thousand for large multi-domain proteins.